Protein AF-A0AA88B1R9-F1 (afdb_monomer)

Sequence (145 aa):
MLAGGTDRTSVVLEWLMAELMRNPRVMKKVQKEIGRVVGKKPQIDMNDIGRMDYLKCIIKENFRLHLPGPLLVQREISDNISIGGYDVPAKTRLFINAWAIQRDPSTWERPEEFFSERLENNRVDFKGYDFELVPFGVGRRGCPG

Nearest PDB structures (foldseek):
  7cb9-assembly1_A  TM=9.766E-01  e=1.210E-12  Salvia miltiorrhiza
  7x2q-assembly2_B  TM=9.725E-01  e=4.123E-12  Salvia miltiorrhiza
  3qoa-assembly1_A  TM=8.792E-01  e=4.689E-08  Homo sapiens
  8vx0-assembly1_A  TM=8.538E-01  e=4.423E-08  Homo sapiens
  5x23-assembly1_A  TM=8.617E-01  e=7.930E-08  Homo sapiens

Secondary structure (DSSP, 8-state):
-HHHHHHHHHHHHHHHHHHHHH-HHHHHHHHHHHHHHHTT-SS--HHHHHT-HHHHHHHHHHHHH--S-TT-S-EE-SS-EEETTEEE-TT-EE---HHHHTT-TTTSSSTTS--GGGGTS----TTTT-TT--TT--GGGS---

Structure (mmCIF, N/CA/C/O backbone):
data_AF-A0AA88B1R9-F1
#
_entry.id   AF-A0AA88B1R9-F1
#
loop_
_atom_site.group_PDB
_atom_site.id
_atom_site.type_symbol
_atom_site.label_atom_id
_atom_site.label_alt_id
_atom_site.label_comp_id
_atom_site.label_asym_id
_atom_site.label_entity_id
_atom_site.label_seq_id
_atom_site.pdbx_PDB_ins_code
_atom_site.Cartn_x
_atom_site.Cartn_y
_atom_site.Cartn_z
_atom_site.occupancy
_atom_site.B_iso_or_equiv
_atom_site.auth_seq_id
_atom_site.auth_comp_id
_atom_site.auth_asym_id
_atom_site.auth_atom_id
_atom_site.pdbx_PDB_model_num
ATOM 1 N N . MET A 1 1 ? 13.645 12.016 2.064 1.00 68.38 1 MET A N 1
ATOM 2 C CA . MET A 1 1 ? 12.786 11.399 3.099 1.00 68.38 1 MET A CA 1
ATOM 3 C C . MET A 1 1 ? 11.537 12.230 3.355 1.00 68.38 1 MET A C 1
ATOM 5 O O . MET A 1 1 ? 10.469 11.689 3.138 1.00 68.38 1 MET A O 1
ATOM 9 N N . LEU A 1 2 ? 11.648 13.526 3.692 1.00 84.94 2 LEU A N 1
ATOM 10 C CA . LEU A 1 2 ? 10.495 14.399 3.989 1.00 84.94 2 LEU A CA 1
ATOM 11 C C . LEU A 1 2 ? 9.400 14.391 2.908 1.00 84.94 2 LEU A C 1
ATOM 13 O O . LEU 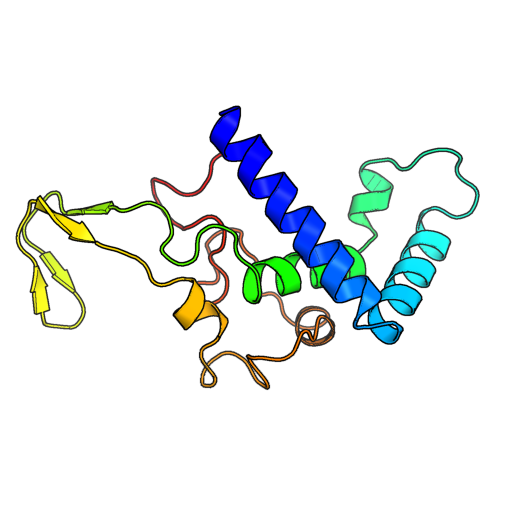A 1 2 ? 8.317 13.898 3.175 1.00 84.94 2 LEU A O 1
ATOM 17 N N . ALA A 1 3 ? 9.689 14.821 1.675 1.00 83.12 3 ALA A N 1
ATOM 18 C CA . ALA A 1 3 ? 8.672 14.854 0.610 1.00 83.12 3 ALA A CA 1
ATOM 19 C C . ALA A 1 3 ? 8.063 13.468 0.306 1.00 83.12 3 ALA A C 1
ATOM 21 O O . ALA A 1 3 ? 6.856 13.324 0.147 1.00 83.12 3 ALA A O 1
ATOM 22 N N . GLY A 1 4 ? 8.898 12.420 0.289 1.00 83.62 4 GLY A N 1
ATOM 23 C CA . GLY A 1 4 ? 8.444 11.049 0.038 1.00 83.62 4 GLY A CA 1
ATOM 24 C C . GLY A 1 4 ? 7.527 10.4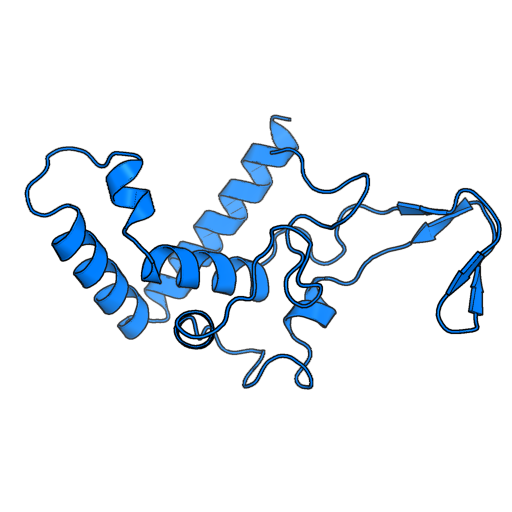92 1.130 1.00 83.62 4 GLY A C 1
ATOM 25 O O . GLY A 1 4 ? 6.645 9.704 0.815 1.00 83.62 4 GLY A O 1
ATO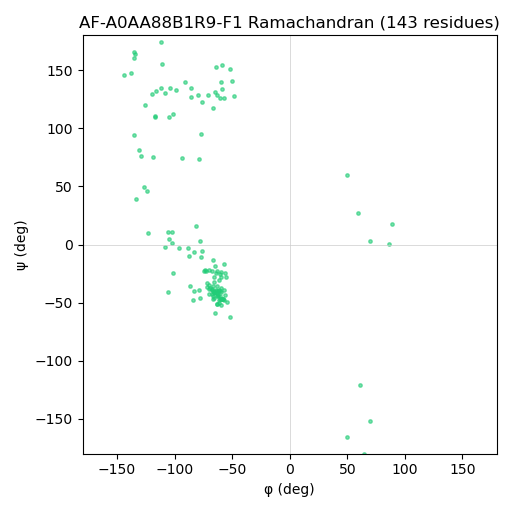M 26 N N . GLY A 1 5 ? 7.718 10.901 2.387 1.00 88.81 5 GLY A N 1
ATOM 27 C CA . GLY A 1 5 ? 6.860 10.505 3.503 1.00 88.81 5 GLY A CA 1
ATOM 28 C C . GLY A 1 5 ? 5.614 11.379 3.617 1.00 88.81 5 GLY A C 1
ATOM 29 O O . GLY A 1 5 ? 4.513 10.849 3.711 1.00 88.81 5 GLY A O 1
ATOM 30 N N . THR A 1 6 ? 5.770 12.703 3.566 1.00 92.31 6 THR A N 1
ATOM 31 C CA . THR A 1 6 ? 4.684 13.662 3.804 1.00 92.31 6 THR A CA 1
ATOM 32 C C . THR A 1 6 ? 3.601 13.565 2.737 1.00 92.31 6 THR A C 1
ATOM 34 O O . THR A 1 6 ? 2.465 13.235 3.062 1.00 92.31 6 THR A O 1
ATOM 37 N N . ASP A 1 7 ? 3.943 13.775 1.464 1.00 89.44 7 ASP A N 1
ATOM 38 C CA . ASP A 1 7 ? 2.932 13.877 0.404 1.00 89.44 7 ASP A CA 1
ATOM 39 C C . ASP A 1 7 ? 2.194 12.547 0.215 1.00 89.44 7 ASP A C 1
ATOM 41 O O . ASP A 1 7 ? 0.972 12.502 0.084 1.00 89.44 7 ASP A O 1
ATOM 45 N N . ARG A 1 8 ? 2.937 11.434 0.263 1.00 91.00 8 ARG A N 1
ATOM 46 C CA . ARG A 1 8 ? 2.377 10.086 0.101 1.00 91.00 8 ARG A CA 1
ATOM 47 C C . ARG A 1 8 ? 1.449 9.726 1.254 1.00 91.00 8 ARG A C 1
ATOM 49 O O . ARG A 1 8 ? 0.355 9.229 1.004 1.00 91.00 8 ARG A O 1
ATOM 56 N N . THR A 1 9 ? 1.863 9.989 2.493 1.00 94.31 9 THR A N 1
ATOM 57 C CA . THR A 1 9 ? 1.045 9.676 3.672 1.00 94.31 9 THR A CA 1
ATOM 58 C C . THR A 1 9 ? -0.216 10.533 3.708 1.00 94.31 9 THR A C 1
ATOM 60 O O . THR A 1 9 ? -1.286 10.001 3.991 1.00 94.31 9 THR A O 1
ATOM 63 N N . SER A 1 10 ? -0.129 11.819 3.350 1.00 95.00 10 SER A N 1
ATOM 64 C CA . SER A 1 10 ? -1.300 12.700 3.264 1.00 95.00 10 SER A CA 1
ATOM 65 C C . SER A 1 10 ? -2.352 12.167 2.289 1.00 95.00 10 SER A C 1
ATOM 67 O O . SER A 1 10 ? -3.514 12.053 2.668 1.00 95.00 10 SER A O 1
ATOM 69 N N . VAL A 1 11 ? -1.948 11.748 1.083 1.00 95.25 11 VAL A N 1
ATOM 70 C CA . VAL A 1 11 ? -2.869 11.167 0.085 1.00 95.25 11 VAL A CA 1
ATOM 71 C C . VAL A 1 11 ? -3.502 9.866 0.590 1.00 95.25 11 VAL A C 1
ATOM 73 O O . VAL A 1 11 ? -4.699 9.651 0.414 1.00 95.25 11 VAL A O 1
ATOM 76 N N . VAL A 1 12 ? -2.724 8.999 1.249 1.00 96.31 12 VAL A N 1
ATOM 77 C CA . VAL A 1 12 ? -3.248 7.751 1.838 1.00 96.31 12 VAL A CA 1
ATOM 78 C C . VAL A 1 12 ? -4.315 8.053 2.883 1.00 96.31 12 VAL A C 1
ATOM 80 O O . VAL A 1 12 ? -5.366 7.415 2.868 1.00 96.31 12 VAL A O 1
ATOM 83 N N . LEU A 1 13 ? -4.053 9.005 3.781 1.00 97.31 13 LEU A N 1
ATOM 84 C CA . LEU A 1 13 ? -4.990 9.393 4.835 1.00 97.31 13 LEU A CA 1
ATOM 85 C C . LEU A 1 13 ? -6.254 10.039 4.261 1.00 97.31 13 LEU A C 1
ATOM 87 O O . LEU A 1 13 ? -7.349 9.726 4.720 1.00 97.31 13 LEU A O 1
ATOM 91 N N . GLU A 1 14 ? -6.119 10.891 3.245 1.00 98.00 14 GLU A N 1
ATOM 92 C CA . GLU A 1 14 ? -7.252 11.517 2.563 1.00 98.00 14 GLU A CA 1
ATOM 93 C C . GLU A 1 14 ? -8.185 10.466 1.947 1.00 98.00 14 GLU A C 1
ATOM 95 O O . GLU A 1 14 ? -9.380 10.443 2.258 1.00 98.00 14 GLU A O 1
ATOM 100 N N . TRP A 1 15 ? -7.640 9.539 1.153 1.00 98.00 15 TRP A N 1
ATOM 101 C CA . TRP A 1 15 ? -8.422 8.454 0.555 1.00 98.00 15 TRP A CA 1
ATOM 102 C C . TRP A 1 15 ? -9.015 7.511 1.593 1.00 98.00 15 TRP A C 1
ATOM 104 O O . TRP A 1 15 ? -10.178 7.131 1.474 1.00 98.00 15 TRP A O 1
ATOM 114 N N . LEU A 1 16 ? -8.262 7.189 2.645 1.00 97.75 16 LEU A N 1
ATOM 115 C CA . LEU A 1 16 ? -8.756 6.356 3.734 1.00 97.75 16 LEU A CA 1
ATOM 116 C C . LEU A 1 16 ? -9.993 6.987 4.383 1.00 97.75 16 LEU A C 1
ATOM 118 O O . LEU A 1 16 ? -11.005 6.315 4.575 1.00 97.75 16 LEU A O 1
ATOM 122 N N . MET A 1 17 ? -9.940 8.285 4.689 1.00 98.06 17 MET A N 1
ATOM 123 C CA . MET A 1 17 ? -11.083 8.997 5.258 1.00 98.06 17 MET A CA 1
ATOM 124 C C . MET A 1 17 ? -12.250 9.073 4.271 1.00 98.06 17 MET A C 1
ATOM 126 O O . MET A 1 17 ? -13.394 8.850 4.674 1.00 98.06 17 MET A O 1
ATOM 130 N N . ALA A 1 18 ? -11.983 9.328 2.987 1.00 98.19 18 ALA A N 1
ATOM 131 C CA . ALA A 1 18 ? -13.006 9.326 1.944 1.00 98.19 18 ALA A CA 1
ATOM 132 C C . ALA A 1 18 ? -13.722 7.968 1.850 1.00 98.19 18 ALA A C 1
ATOM 134 O O . ALA A 1 18 ? -14.954 7.919 1.851 1.00 98.19 18 ALA A O 1
ATOM 135 N N . GLU A 1 19 ? -12.979 6.861 1.846 1.00 98.00 19 GLU A N 1
ATOM 136 C CA . GLU A 1 19 ? -13.547 5.513 1.783 1.00 98.00 19 GLU A CA 1
ATOM 137 C C . GLU A 1 19 ? -14.317 5.144 3.047 1.00 98.00 19 GLU A C 1
ATOM 139 O O . GLU A 1 19 ? -15.406 4.576 2.962 1.00 98.00 19 GLU A O 1
ATOM 144 N N . LEU A 1 20 ? -13.828 5.521 4.228 1.00 98.00 20 LEU A N 1
ATOM 145 C CA . LEU A 1 20 ? -14.563 5.291 5.469 1.00 98.00 20 LEU A CA 1
ATOM 146 C C . LEU A 1 20 ? -15.887 6.074 5.507 1.00 98.00 20 LEU A C 1
ATOM 148 O O . LEU A 1 20 ? -16.901 5.535 5.955 1.00 98.00 20 LEU A O 1
ATOM 152 N N . MET A 1 21 ? -15.913 7.314 5.008 1.00 97.81 21 MET A N 1
ATOM 153 C CA . MET A 1 21 ? -17.145 8.108 4.905 1.00 97.81 21 MET A CA 1
ATOM 154 C C . MET A 1 21 ? -18.129 7.527 3.880 1.00 97.81 21 MET A C 1
ATOM 156 O O . MET A 1 21 ? -19.334 7.510 4.130 1.00 97.81 21 MET A O 1
ATOM 160 N N . ARG A 1 22 ? -17.629 7.012 2.749 1.00 97.44 22 ARG A N 1
ATOM 161 C CA . ARG A 1 22 ? -18.448 6.377 1.701 1.00 97.44 22 ARG A CA 1
ATOM 162 C C . ARG A 1 22 ? -18.946 4.985 2.084 1.00 97.44 22 ARG A C 1
ATOM 164 O O . ARG A 1 22 ? -19.976 4.555 1.570 1.00 97.44 22 ARG A O 1
ATOM 171 N N . ASN A 1 23 ? -18.273 4.310 3.017 1.00 97.62 23 ASN A N 1
ATOM 172 C CA . ASN A 1 23 ? -18.604 2.959 3.466 1.00 97.62 23 ASN A CA 1
ATOM 173 C C . ASN A 1 23 ? -18.952 2.917 4.971 1.00 97.62 23 ASN A C 1
ATOM 175 O O . ASN A 1 23 ? -18.182 2.373 5.773 1.00 97.62 23 ASN A O 1
ATOM 179 N N . PRO A 1 24 ? -20.152 3.380 5.391 1.00 96.88 24 PRO A N 1
ATOM 180 C CA . PRO A 1 24 ? -20.557 3.393 6.802 1.00 96.88 24 PRO A CA 1
ATOM 181 C C . PRO A 1 24 ? -20.482 2.028 7.498 1.00 96.88 24 PRO A C 1
ATOM 183 O O . PRO A 1 24 ? -20.282 1.956 8.710 1.00 96.88 24 PRO A O 1
ATOM 186 N N . ARG A 1 25 ? -20.637 0.933 6.743 1.00 96.62 25 ARG A N 1
ATOM 187 C CA . ARG A 1 25 ? -20.470 -0.441 7.238 1.00 96.62 25 ARG A CA 1
ATOM 188 C C . ARG A 1 25 ? -19.042 -0.693 7.734 1.00 96.62 25 ARG A C 1
ATOM 190 O O . ARG A 1 25 ? -18.873 -1.200 8.842 1.00 96.62 25 ARG A O 1
ATOM 197 N N . VAL A 1 26 ? -18.044 -0.303 6.940 1.00 97.88 26 VAL A N 1
ATOM 198 C CA . VAL A 1 26 ? -16.617 -0.437 7.268 1.00 97.88 26 VAL A CA 1
ATOM 199 C C . VAL A 1 26 ? -16.265 0.477 8.441 1.00 97.88 26 VAL A C 1
ATOM 201 O O . VAL A 1 26 ? -15.691 0.009 9.425 1.00 97.88 26 VAL A O 1
ATOM 204 N N . MET A 1 27 ? -16.704 1.743 8.400 1.00 98.12 27 MET A N 1
ATOM 205 C CA . MET A 1 27 ? -16.505 2.708 9.492 1.00 98.12 27 MET A CA 1
ATOM 206 C C . MET A 1 27 ? -17.032 2.177 10.833 1.00 98.12 27 MET A C 1
ATOM 208 O O . MET A 1 27 ? -16.310 2.155 11.829 1.00 98.12 27 MET A O 1
ATOM 212 N N . LYS A 1 28 ? -18.271 1.673 10.868 1.00 98.12 28 LYS A N 1
ATOM 213 C CA . LYS A 1 28 ? -18.857 1.110 12.096 1.00 98.12 28 LYS A CA 1
ATOM 214 C C . LYS A 1 28 ? -18.078 -0.105 12.603 1.00 98.12 28 LYS A C 1
ATOM 216 O O . LYS A 1 28 ? -17.899 -0.257 13.813 1.00 98.12 28 LYS A O 1
ATOM 221 N N . LYS A 1 29 ? -17.613 -0.979 11.703 1.00 97.88 29 LYS A N 1
ATOM 222 C CA . LYS A 1 29 ? -16.863 -2.185 12.079 1.00 97.88 29 LYS A CA 1
ATOM 223 C C . LYS A 1 29 ? -15.494 -1.836 12.675 1.00 97.88 29 LYS A C 1
ATOM 225 O O . LYS A 1 29 ? -15.158 -2.380 13.726 1.00 97.88 29 LYS A O 1
ATOM 230 N N . VAL A 1 30 ? -14.756 -0.882 12.097 1.00 97.31 30 VAL A N 1
ATOM 231 C CA . VAL A 1 30 ? -13.461 -0.450 12.657 1.00 97.31 30 VAL A CA 1
ATOM 232 C C . VAL A 1 30 ? -13.620 0.313 13.969 1.00 97.31 30 VAL A C 1
ATOM 234 O O . VAL A 1 30 ? -12.873 0.066 14.908 1.00 97.31 30 VAL A O 1
ATOM 237 N N . GLN A 1 31 ? -14.654 1.146 14.109 1.00 97.25 31 GLN A N 1
ATOM 238 C CA . GLN A 1 31 ? -14.965 1.802 15.385 1.00 97.25 31 GLN A CA 1
ATOM 239 C C . GLN A 1 31 ? -15.260 0.785 16.497 1.00 97.25 31 GLN A C 1
ATOM 241 O O . GLN A 1 31 ? -14.799 0.952 17.626 1.00 97.25 31 GLN A O 1
ATOM 246 N N . LYS A 1 32 ? -15.979 -0.301 16.181 1.00 97.81 32 LYS A N 1
ATOM 247 C CA . LYS A 1 32 ? -16.227 -1.400 17.126 1.00 97.81 32 LYS A CA 1
ATOM 248 C C . LYS A 1 32 ? -14.936 -2.125 17.513 1.00 97.81 32 LYS A C 1
ATOM 250 O O . LYS A 1 32 ? -14.763 -2.456 18.685 1.00 97.81 32 LYS A O 1
ATOM 255 N N . GLU A 1 33 ? -14.035 -2.370 16.561 1.00 97.50 33 GLU A N 1
ATOM 256 C CA . GLU A 1 33 ? -12.720 -2.952 16.851 1.00 97.50 33 GLU A CA 1
ATOM 257 C C . GLU A 1 33 ? -11.900 -2.049 17.775 1.00 97.50 33 GLU A C 1
ATOM 259 O O . GLU A 1 33 ? -11.433 -2.517 18.814 1.00 97.50 33 GLU A O 1
ATOM 264 N N . ILE A 1 34 ? -11.780 -0.762 17.441 1.00 96.06 34 ILE A N 1
ATOM 265 C CA . ILE A 1 34 ? -11.043 0.223 18.240 1.00 96.06 34 ILE A CA 1
ATOM 266 C C . ILE A 1 34 ? -11.627 0.295 19.655 1.00 96.06 34 ILE A C 1
ATOM 268 O O . ILE A 1 34 ? -10.883 0.192 20.629 1.00 96.06 34 ILE A O 1
ATOM 272 N N . GLY A 1 35 ? -12.956 0.370 19.788 1.00 95.94 35 GLY A N 1
ATOM 273 C CA . GLY A 1 35 ? -13.629 0.372 21.088 1.00 95.94 35 GLY A CA 1
ATOM 274 C C . GLY A 1 35 ? -13.356 -0.889 21.915 1.00 95.94 35 GLY A C 1
ATOM 275 O O . GLY A 1 35 ? -13.165 -0.800 23.124 1.00 95.94 35 GLY A O 1
ATOM 276 N N . ARG A 1 36 ? -13.270 -2.063 21.274 1.00 96.75 36 ARG A N 1
ATOM 277 C CA . ARG A 1 36 ? -12.917 -3.330 21.939 1.00 96.75 36 ARG A CA 1
ATOM 278 C C . ARG A 1 36 ? -11.450 -3.368 22.383 1.00 96.75 36 ARG A C 1
ATOM 280 O O . ARG A 1 36 ? -11.168 -3.869 23.466 1.00 96.75 36 ARG A O 1
ATOM 287 N N . VAL A 1 37 ? -10.525 -2.905 21.542 1.00 96.50 37 VAL A N 1
ATOM 288 C CA . VAL A 1 37 ? -9.074 -3.015 21.779 1.00 96.50 37 VAL A CA 1
ATOM 289 C C . VAL A 1 37 ? -8.581 -1.972 22.784 1.00 96.50 37 VAL A C 1
ATOM 291 O O . VAL A 1 37 ? -7.827 -2.311 23.699 1.00 96.50 37 VAL A O 1
ATOM 294 N N . VAL A 1 38 ? -9.014 -0.721 22.614 1.00 95.06 38 VAL A N 1
ATOM 295 C CA . VAL A 1 38 ? -8.580 0.435 23.415 1.00 95.06 38 VAL A CA 1
ATOM 296 C C . VAL A 1 38 ? -9.424 0.570 24.686 1.00 95.06 38 VAL A C 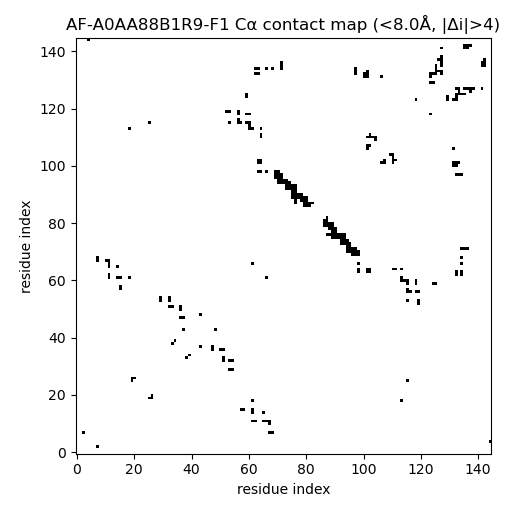1
ATOM 298 O O . VAL A 1 38 ? -8.912 0.937 25.746 1.00 95.06 38 VAL A O 1
ATOM 301 N N . GLY A 1 39 ? -10.719 0.245 24.618 1.00 92.25 39 GLY A N 1
ATOM 302 C CA . GLY A 1 39 ? -11.635 0.362 25.750 1.00 92.25 39 GLY A CA 1
ATOM 303 C C . GLY A 1 39 ? -11.755 1.805 26.243 1.00 92.25 39 GLY A C 1
ATOM 304 O O . GLY A 1 39 ? -12.157 2.693 25.498 1.00 92.25 39 GLY A O 1
ATOM 305 N N . LYS A 1 40 ? -11.415 2.031 27.517 1.00 92.12 40 LYS A N 1
ATOM 306 C CA . LYS A 1 40 ? -11.432 3.355 28.170 1.00 92.12 40 LYS A CA 1
ATOM 307 C C . LYS A 1 40 ? -10.040 3.981 28.312 1.00 92.12 40 LYS A C 1
ATOM 309 O O . LYS A 1 40 ? -9.888 4.940 29.067 1.00 92.12 40 LYS A O 1
ATOM 314 N N . LYS A 1 41 ? -9.010 3.417 27.668 1.00 92.31 41 LYS A N 1
ATOM 315 C CA . LYS A 1 41 ? -7.656 3.975 27.750 1.00 92.31 41 LYS A CA 1
ATOM 316 C C . LYS A 1 41 ? -7.645 5.416 27.213 1.00 92.31 41 LYS A C 1
ATOM 318 O O . LYS A 1 41 ? -8.272 5.676 26.188 1.00 92.31 41 LYS A O 1
ATOM 323 N N . PRO A 1 42 ? -6.905 6.333 27.858 1.00 89.88 42 PRO A N 1
ATOM 324 C CA . PRO A 1 42 ? -6.805 7.716 27.398 1.00 89.88 42 PRO A CA 1
ATOM 325 C C . PRO A 1 42 ? -5.936 7.864 26.140 1.00 89.88 42 PRO A C 1
ATOM 327 O O .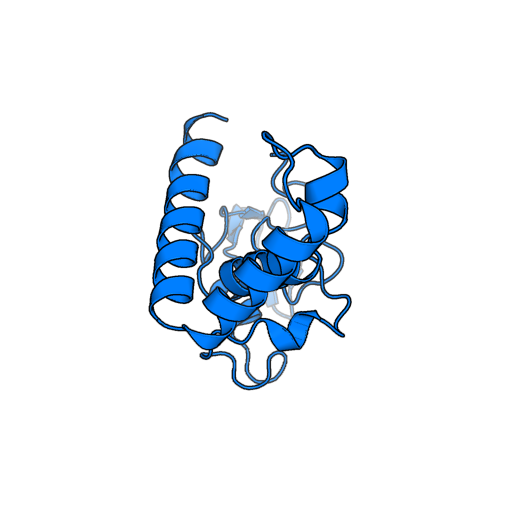 PRO A 1 42 ? -6.074 8.850 25.423 1.00 89.88 42 PRO A O 1
ATOM 330 N N . GLN A 1 43 ? -5.044 6.906 25.868 1.00 92.50 43 GLN A N 1
ATOM 331 C CA . GLN A 1 43 ? -4.112 6.950 24.744 1.00 92.50 43 GLN A CA 1
ATOM 332 C C . GLN A 1 43 ? -3.894 5.552 24.153 1.00 92.50 43 GLN A C 1
ATOM 334 O O . GLN A 1 43 ? -3.902 4.558 24.880 1.00 92.50 43 GLN A O 1
ATOM 339 N N . ILE A 1 44 ? -3.708 5.505 22.832 1.00 94.94 44 ILE A N 1
ATOM 340 C CA . ILE A 1 44 ? -3.404 4.296 22.058 1.00 94.94 44 ILE A CA 1
ATOM 341 C C . ILE A 1 44 ? -1.891 4.062 22.068 1.00 94.94 44 ILE A C 1
ATOM 343 O O . ILE A 1 44 ? -1.122 4.993 21.822 1.00 94.94 44 ILE A O 1
ATOM 347 N N . ASP A 1 45 ? -1.474 2.820 22.311 1.00 93.94 45 ASP A N 1
ATOM 348 C CA . ASP A 1 45 ? -0.077 2.385 22.226 1.00 93.94 45 ASP A CA 1
ATOM 349 C C . ASP A 1 45 ? 0.170 1.407 21.051 1.00 93.94 45 ASP A C 1
ATOM 351 O O . ASP A 1 45 ? -0.747 0.984 20.343 1.00 93.94 45 ASP A O 1
ATOM 355 N N . MET A 1 46 ? 1.434 1.038 20.815 1.00 93.25 46 MET A N 1
ATOM 356 C CA . MET A 1 46 ? 1.796 0.120 19.723 1.00 93.25 46 MET A CA 1
ATOM 357 C C . MET A 1 46 ? 1.243 -1.301 19.911 1.00 93.25 46 MET A C 1
ATOM 359 O O . MET A 1 46 ? 0.971 -1.982 18.921 1.00 93.25 46 MET A O 1
ATOM 363 N N . ASN A 1 47 ? 1.036 -1.750 21.153 1.00 94.38 47 ASN A N 1
ATOM 364 C CA . ASN A 1 47 ? 0.434 -3.056 21.425 1.00 94.38 47 ASN A CA 1
ATOM 365 C C . ASN A 1 47 ? -1.064 -3.042 21.096 1.00 94.38 47 ASN A C 1
ATOM 367 O O . ASN A 1 47 ? -1.610 -4.048 20.646 1.00 94.38 47 ASN A O 1
ATOM 371 N N . ASP A 1 48 ? -1.737 -1.907 21.289 1.00 95.06 48 ASP A N 1
ATOM 372 C CA . ASP A 1 48 ? -3.115 -1.710 20.847 1.00 95.06 48 ASP A CA 1
ATOM 373 C C . ASP A 1 48 ? -3.210 -1.799 19.321 1.00 95.06 48 ASP A C 1
ATOM 375 O O . ASP A 1 48 ? -3.977 -2.614 18.814 1.00 95.06 48 ASP A O 1
ATOM 379 N N . ILE A 1 49 ? -2.373 -1.057 18.585 1.00 93.50 49 ILE A N 1
ATOM 380 C CA . ILE A 1 49 ? -2.319 -1.111 17.110 1.00 93.50 49 ILE A CA 1
ATOM 381 C C . ILE A 1 49 ? -2.031 -2.540 16.623 1.00 93.50 49 ILE A C 1
ATOM 383 O O . ILE A 1 49 ? -2.648 -3.025 15.672 1.00 93.50 49 ILE A O 1
ATOM 387 N N . GLY A 1 50 ? -1.144 -3.255 17.322 1.00 93.94 50 GLY A N 1
ATOM 388 C CA . GLY A 1 50 ? -0.838 -4.659 17.060 1.00 93.94 50 GLY A CA 1
ATOM 389 C C . GLY A 1 50 ? -2.060 -5.586 17.099 1.00 93.94 50 GLY A C 1
ATOM 390 O O . GLY A 1 50 ? -2.040 -6.608 16.419 1.00 93.94 50 GLY A O 1
ATOM 391 N N . ARG A 1 51 ? -3.133 -5.214 17.807 1.00 95.81 51 ARG A N 1
ATOM 392 C CA . ARG A 1 51 ? -4.378 -5.991 17.970 1.00 95.81 51 ARG A CA 1
ATOM 393 C C . ARG A 1 51 ? -5.550 -5.496 17.105 1.00 95.81 51 ARG A C 1
ATOM 395 O O . ARG A 1 51 ? -6.646 -6.045 17.211 1.00 95.81 51 ARG A O 1
ATOM 402 N N . MET A 1 52 ? -5.353 -4.455 16.291 1.00 95.94 52 MET A N 1
ATOM 403 C CA . MET A 1 52 ? -6.373 -3.904 15.386 1.00 95.94 52 MET A CA 1
ATOM 404 C C . MET A 1 52 ? -6.255 -4.535 13.992 1.00 95.94 52 MET A C 1
ATOM 406 O O . MET A 1 52 ? -5.717 -3.936 13.060 1.00 95.94 52 MET A O 1
ATOM 410 N N . ASP A 1 53 ? -6.683 -5.785 13.853 1.00 94.94 53 ASP A N 1
ATOM 411 C CA . ASP A 1 53 ? -6.497 -6.548 12.616 1.00 94.94 53 ASP A CA 1
ATOM 412 C C . ASP A 1 53 ? -7.392 -6.054 11.475 1.00 94.94 53 ASP A C 1
ATOM 414 O O . ASP A 1 53 ? -6.944 -5.973 10.329 1.00 94.94 53 ASP A O 1
ATOM 418 N N . TYR A 1 54 ? -8.621 -5.632 11.772 1.00 96.88 54 TYR A N 1
ATOM 419 C CA . TYR A 1 54 ? -9.512 -5.068 10.763 1.00 96.88 54 TYR A CA 1
ATOM 420 C C . TYR A 1 54 ? -9.034 -3.692 10.287 1.00 96.88 54 TYR A C 1
ATOM 422 O O . TYR A 1 54 ? -9.068 -3.420 9.087 1.00 96.88 54 TYR A O 1
ATOM 430 N N . LEU A 1 55 ? -8.497 -2.850 11.178 1.00 96.69 55 LEU A N 1
ATOM 431 C CA . LEU A 1 55 ? -7.842 -1.601 10.775 1.00 96.69 55 LEU A CA 1
ATOM 432 C C . LEU A 1 55 ? -6.704 -1.858 9.774 1.00 96.69 55 LEU A C 1
ATOM 434 O O . LEU A 1 55 ? -6.617 -1.168 8.757 1.00 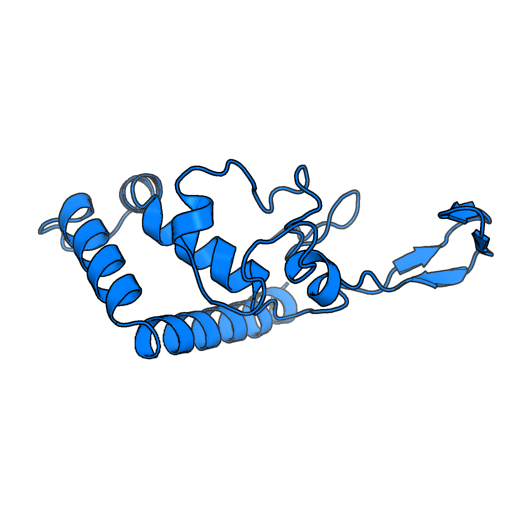96.69 55 LEU A O 1
ATOM 438 N N . LYS A 1 56 ? -5.868 -2.880 10.006 1.00 95.56 56 LYS A N 1
ATOM 439 C CA . LYS A 1 56 ? -4.813 -3.272 9.053 1.00 95.56 56 LYS A CA 1
ATOM 440 C C . LYS A 1 56 ? -5.400 -3.711 7.708 1.00 95.56 56 LYS A C 1
ATOM 442 O O . LYS A 1 56 ? -4.845 -3.352 6.673 1.00 95.56 56 LYS A O 1
ATOM 447 N N . CYS A 1 57 ? -6.519 -4.440 7.706 1.00 96.69 57 CYS A N 1
ATOM 448 C CA . CYS A 1 57 ? -7.218 -4.830 6.476 1.00 96.69 57 CYS A CA 1
ATOM 449 C C . CYS A 1 57 ? -7.688 -3.606 5.680 1.00 96.69 57 CYS A C 1
ATOM 451 O O . CYS A 1 57 ? -7.484 -3.545 4.472 1.00 96.69 57 CYS A O 1
ATOM 453 N N . ILE A 1 58 ? -8.259 -2.602 6.349 1.00 97.31 58 ILE A N 1
ATOM 454 C CA . ILE A 1 58 ? -8.701 -1.356 5.705 1.00 97.31 58 ILE A CA 1
ATOM 455 C C . ILE A 1 58 ? -7.512 -0.606 5.097 1.00 97.31 58 ILE A C 1
ATOM 457 O O . ILE A 1 58 ? -7.598 -0.150 3.961 1.00 97.31 58 ILE A O 1
ATOM 461 N N . ILE A 1 59 ? -6.394 -0.498 5.820 1.00 96.19 59 ILE A N 1
ATOM 462 C CA . ILE A 1 59 ? -5.188 0.175 5.316 1.00 96.19 59 ILE A CA 1
ATOM 463 C C . ILE A 1 59 ? -4.644 -0.545 4.074 1.00 96.19 59 ILE A C 1
ATOM 465 O O . ILE A 1 59 ? -4.327 0.104 3.078 1.00 96.19 59 ILE A O 1
ATOM 469 N N . LYS A 1 60 ? -4.574 -1.881 4.102 1.00 96.50 60 LYS A N 1
ATOM 470 C CA . LYS A 1 60 ? -4.152 -2.684 2.945 1.00 96.50 60 LYS A CA 1
ATOM 471 C C . LYS A 1 60 ? -5.095 -2.517 1.749 1.00 96.50 60 LYS A C 1
ATOM 473 O O . LYS A 1 60 ? -4.619 -2.340 0.632 1.00 96.50 60 LYS A O 1
ATOM 478 N N . GLU A 1 61 ? -6.408 -2.517 1.971 1.00 97.38 61 GLU A N 1
ATOM 479 C CA . GLU A 1 61 ? -7.392 -2.310 0.900 1.00 97.38 61 GLU A CA 1
ATOM 480 C C . GLU A 1 61 ? -7.312 -0.888 0.324 1.00 97.38 61 GLU A C 1
ATOM 482 O O . GLU A 1 61 ? -7.404 -0.698 -0.888 1.00 97.38 61 GLU A O 1
ATOM 487 N N . ASN A 1 62 ? -7.037 0.113 1.165 1.00 97.31 62 ASN A N 1
ATOM 488 C CA . ASN A 1 62 ? -6.773 1.476 0.711 1.00 97.31 62 ASN A CA 1
ATOM 489 C C . ASN A 1 62 ? -5.509 1.552 -0.150 1.00 97.31 62 ASN A C 1
ATOM 491 O O . ASN A 1 62 ? -5.522 2.196 -1.192 1.00 97.31 62 ASN A O 1
ATOM 495 N N . PHE A 1 63 ? -4.437 0.847 0.220 1.00 96.62 63 PHE A N 1
ATOM 496 C CA . PHE A 1 63 ? -3.255 0.750 -0.637 1.00 96.62 63 PHE A CA 1
ATOM 497 C C . PHE A 1 63 ? -3.533 0.049 -1.963 1.00 96.62 63 PHE A C 1
ATOM 499 O O . PHE A 1 63 ? -2.959 0.443 -2.977 1.00 96.62 63 PHE A O 1
ATOM 506 N N . ARG A 1 64 ? -4.402 -0.966 -1.969 1.00 97.06 64 ARG A N 1
ATOM 507 C CA . ARG A 1 64 ? -4.803 -1.674 -3.185 1.00 97.06 64 ARG A CA 1
ATOM 508 C C . ARG A 1 64 ? -5.526 -0.732 -4.153 1.00 97.06 64 ARG A C 1
ATOM 510 O O . ARG A 1 64 ? -5.147 -0.640 -5.320 1.00 97.06 64 ARG A O 1
ATOM 517 N N . LEU A 1 65 ? -6.541 -0.020 -3.662 1.00 97.06 65 LEU A N 1
ATOM 518 C CA . LEU A 1 65 ? -7.427 0.789 -4.499 1.00 97.06 65 LEU A CA 1
ATOM 519 C C . LEU A 1 65 ? -6.848 2.181 -4.809 1.00 97.06 65 LEU A C 1
ATOM 521 O O . LEU A 1 65 ? -6.941 2.641 -5.949 1.00 97.06 65 LEU A O 1
ATOM 525 N N . HIS A 1 66 ? -6.205 2.815 -3.827 1.00 96.56 66 HIS A N 1
ATOM 526 C CA . HIS A 1 66 ? -5.811 4.229 -3.833 1.00 96.56 66 HIS A CA 1
ATOM 527 C C . HIS A 1 66 ? -4.322 4.431 -3.534 1.00 96.56 66 HIS A C 1
ATOM 529 O O . HIS A 1 66 ? -3.933 5.243 -2.692 1.00 96.56 66 HIS A O 1
ATOM 535 N N . LEU A 1 67 ? -3.450 3.694 -4.228 1.00 93.19 67 LEU A N 1
ATOM 536 C CA . LEU A 1 67 ? -2.011 3.925 -4.108 1.00 93.19 67 LEU A CA 1
ATOM 537 C C . LEU A 1 67 ? -1.624 5.337 -4.609 1.00 93.19 67 LEU A C 1
ATOM 539 O O . LEU A 1 67 ? -1.925 5.680 -5.754 1.00 93.19 67 LEU A O 1
ATOM 543 N N . PRO A 1 68 ? -0.875 6.146 -3.832 1.00 92.19 68 PRO A N 1
ATOM 544 C CA . PRO A 1 68 ? -0.468 7.490 -4.268 1.00 92.19 68 PRO A CA 1
ATOM 545 C C . PRO A 1 68 ? 0.510 7.512 -5.456 1.00 92.19 68 PRO A C 1
ATOM 547 O O . PRO A 1 68 ? 0.787 8.566 -6.020 1.00 92.19 68 PRO A O 1
ATOM 550 N N . GLY A 1 69 ? 1.111 6.368 -5.799 1.00 93.44 69 GLY A N 1
ATOM 551 C CA . GLY A 1 69 ? 2.093 6.230 -6.874 1.00 93.44 69 GLY A CA 1
ATOM 552 C C . GLY A 1 69 ? 1.735 5.086 -7.821 1.00 93.44 69 GLY A C 1
ATOM 553 O O . GLY A 1 69 ? 2.387 4.047 -7.740 1.00 93.44 69 GLY A O 1
ATOM 554 N N . PRO A 1 70 ? 0.747 5.251 -8.720 1.00 94.94 70 PRO A N 1
ATOM 555 C CA . PRO A 1 70 ? 0.193 4.167 -9.540 1.00 94.94 70 PRO A CA 1
ATOM 556 C C . PRO A 1 70 ? 1.210 3.461 -10.451 1.00 94.94 70 PRO A C 1
ATOM 558 O O . PRO A 1 70 ? 1.050 2.278 -10.742 1.00 94.94 70 PRO A O 1
ATOM 561 N N . LEU A 1 71 ? 2.270 4.165 -10.867 1.00 97.00 71 LEU A N 1
ATOM 562 C CA . LEU A 1 71 ? 3.348 3.636 -11.717 1.00 97.00 71 LEU A CA 1
ATOM 563 C C . LEU A 1 71 ? 4.663 3.364 -10.960 1.00 97.00 71 LEU A C 1
ATOM 565 O O . LEU A 1 71 ? 5.708 3.134 -11.577 1.00 97.00 71 LEU A O 1
ATOM 569 N N . LEU A 1 72 ? 4.619 3.423 -9.623 1.00 95.69 72 LEU A N 1
ATOM 570 C CA . LEU A 1 72 ? 5.780 3.390 -8.733 1.00 95.69 72 LEU A CA 1
ATOM 571 C C . LEU A 1 72 ? 6.875 4.398 -9.150 1.00 95.69 72 LEU A C 1
ATOM 573 O O . LEU A 1 72 ? 6.642 5.354 -9.889 1.00 95.69 72 LEU A O 1
ATOM 577 N N . VAL A 1 73 ? 8.079 4.247 -8.597 1.00 94.50 73 VAL A N 1
ATOM 578 C CA . VAL A 1 73 ? 9.250 5.018 -9.033 1.00 94.50 73 VAL A CA 1
ATOM 579 C C . VAL A 1 73 ? 9.889 4.307 -10.221 1.00 94.50 73 VAL A C 1
ATOM 581 O O . VAL A 1 73 ? 10.227 3.122 -10.117 1.00 94.50 73 VAL A O 1
ATOM 584 N N . GLN A 1 74 ? 10.082 5.054 -11.312 1.00 94.50 74 GLN A N 1
ATOM 585 C CA . GLN A 1 74 ? 10.701 4.577 -12.549 1.00 94.50 74 GLN A CA 1
ATOM 586 C C . GLN A 1 74 ? 12.036 3.865 -12.295 1.00 94.50 74 GLN A C 1
ATOM 588 O O . GLN A 1 74 ? 12.842 4.286 -11.457 1.00 94.50 74 GLN A O 1
ATOM 593 N N . ARG A 1 75 ? 12.272 2.785 -13.038 1.00 95.25 75 ARG A N 1
ATOM 594 C CA . ARG A 1 75 ? 13.529 2.030 -13.033 1.00 95.25 75 ARG A CA 1
ATOM 595 C C . ARG A 1 75 ? 14.253 2.225 -14.351 1.00 95.25 75 ARG A C 1
ATOM 597 O O . ARG A 1 75 ? 13.631 2.514 -15.363 1.00 95.25 75 ARG A O 1
ATOM 604 N N . GLU A 1 76 ? 15.564 2.051 -14.326 1.00 96.06 76 GLU A N 1
ATOM 605 C CA . GLU A 1 76 ? 16.386 1.991 -15.529 1.00 96.06 76 GLU A CA 1
ATOM 606 C C . GLU A 1 76 ? 17.067 0.627 -15.562 1.00 96.06 76 GLU A C 1
ATOM 608 O O . GLU A 1 76 ? 17.644 0.192 -14.561 1.00 96.06 76 GLU A O 1
ATOM 613 N N . ILE A 1 77 ? 16.958 -0.054 -16.698 1.00 95.50 77 ILE A N 1
ATOM 614 C CA . ILE A 1 77 ? 17.594 -1.347 -16.925 1.00 95.50 77 ILE A CA 1
ATOM 615 C C . ILE A 1 77 ? 19.113 -1.156 -17.048 1.00 95.50 77 ILE A C 1
ATOM 617 O O . ILE A 1 77 ? 19.577 -0.314 -17.816 1.00 95.50 77 ILE A O 1
ATOM 621 N N . SER A 1 78 ? 19.892 -1.921 -16.278 1.00 95.12 78 SER A N 1
ATOM 622 C CA . SER A 1 78 ? 21.358 -1.797 -16.254 1.00 95.12 78 SER A CA 1
ATOM 623 C C . SER A 1 78 ? 22.036 -2.475 -17.444 1.00 95.12 78 SER A C 1
ATOM 625 O O . SER A 1 78 ? 22.950 -1.889 -18.014 1.00 95.12 78 SER A O 1
ATOM 627 N N . ASP A 1 79 ? 21.537 -3.643 -17.846 1.00 96.81 79 ASP A N 1
ATOM 628 C CA . ASP A 1 79 ? 22.113 -4.506 -18.880 1.00 96.81 79 ASP A CA 1
ATOM 629 C C . ASP A 1 79 ? 21.010 -5.006 -19.816 1.00 96.81 79 ASP A C 1
ATOM 631 O O . ASP A 1 79 ? 19.841 -5.001 -19.443 1.00 96.81 79 ASP A O 1
ATOM 635 N N . ASN A 1 80 ? 21.351 -5.461 -21.021 1.00 97.00 80 ASN A N 1
ATOM 636 C CA . ASN A 1 80 ? 20.357 -6.064 -21.912 1.00 97.00 80 ASN A CA 1
ATOM 637 C C . ASN A 1 80 ? 19.737 -7.304 -21.241 1.00 97.00 80 ASN A C 1
ATOM 639 O O . ASN A 1 80 ? 20.463 -8.207 -20.823 1.00 97.00 80 ASN A O 1
ATOM 643 N N . ILE A 1 81 ? 18.408 -7.350 -21.147 1.00 96.50 81 ILE A N 1
ATOM 644 C CA . ILE A 1 81 ? 17.660 -8.446 -20.510 1.00 96.50 81 ILE A CA 1
ATOM 645 C C . ILE A 1 81 ? 16.483 -8.883 -21.378 1.00 96.50 81 ILE A C 1
ATOM 647 O O . ILE A 1 81 ? 16.042 -8.138 -22.247 1.00 96.50 81 ILE A O 1
ATOM 651 N N . SER A 1 82 ? 15.927 -10.061 -21.089 1.00 96.56 82 SER A N 1
ATOM 652 C CA . SER A 1 82 ? 14.646 -10.500 -21.644 1.00 96.56 82 SER A CA 1
ATOM 653 C C . SER A 1 82 ? 13.564 -10.480 -20.561 1.00 96.56 82 SER A C 1
ATOM 655 O O . SER A 1 82 ? 13.773 -11.006 -19.466 1.00 96.56 82 SER A O 1
ATOM 657 N N . ILE A 1 83 ? 12.412 -9.868 -20.846 1.00 94.25 83 ILE A N 1
ATOM 658 C CA . ILE A 1 83 ? 11.238 -9.839 -19.959 1.00 94.25 83 ILE A CA 1
ATOM 659 C C . ILE A 1 83 ? 10.037 -10.357 -20.742 1.00 94.25 83 ILE A C 1
ATOM 661 O O . ILE A 1 83 ? 9.661 -9.770 -21.750 1.00 94.25 83 ILE A O 1
ATOM 665 N N . GLY A 1 84 ? 9.414 -11.447 -20.283 1.00 92.88 84 GLY A N 1
ATOM 666 C CA . GLY A 1 84 ? 8.211 -11.991 -20.928 1.00 92.88 84 GLY A CA 1
ATOM 667 C C . GLY A 1 84 ? 8.412 -12.383 -22.399 1.00 92.88 84 GLY A C 1
ATOM 668 O O . GLY A 1 84 ? 7.466 -12.318 -23.173 1.00 92.88 84 GLY A O 1
ATOM 669 N N . GLY A 1 85 ? 9.642 -12.739 -22.788 1.00 95.75 85 GLY A N 1
ATOM 670 C CA . GLY A 1 85 ? 10.009 -13.051 -24.173 1.00 95.75 85 GLY A CA 1
ATOM 671 C C . GLY A 1 85 ? 10.392 -11.841 -25.032 1.00 95.75 85 GLY A C 1
ATOM 672 O O . GLY A 1 85 ? 10.730 -12.026 -26.197 1.00 95.75 85 GLY A O 1
ATOM 673 N N . TYR A 1 86 ? 10.376 -10.623 -24.482 1.00 97.00 86 TYR A N 1
ATOM 674 C CA . TYR A 1 86 ? 10.809 -9.407 -25.173 1.00 97.00 86 TYR A CA 1
ATOM 675 C C . TYR A 1 86 ? 12.237 -9.031 -24.792 1.00 97.00 86 TYR A C 1
ATOM 677 O O . TYR A 1 86 ? 12.557 -8.964 -23.604 1.00 97.00 86 TYR A O 1
ATOM 685 N N . ASP A 1 87 ? 13.064 -8.711 -25.786 1.00 97.62 87 ASP A N 1
ATOM 686 C CA . ASP A 1 87 ? 14.397 -8.152 -25.564 1.00 97.62 87 ASP A CA 1
ATOM 687 C C . ASP A 1 87 ? 14.300 -6.673 -25.178 1.00 97.62 87 ASP A C 1
ATOM 689 O O . ASP A 1 87 ? 13.750 -5.843 -25.906 1.00 97.62 87 ASP A O 1
ATOM 693 N N . VAL A 1 88 ? 14.852 -6.340 -24.014 1.00 97.44 88 VAL A N 1
ATOM 694 C CA . VAL A 1 88 ? 14.848 -4.998 -23.433 1.00 97.44 88 VAL A CA 1
ATOM 695 C C . VAL A 1 88 ? 16.293 -4.506 -23.325 1.00 97.44 88 VAL A C 1
ATOM 697 O O . VAL A 1 88 ? 17.061 -5.021 -22.505 1.00 97.44 88 VAL A O 1
ATOM 700 N N . PRO A 1 89 ? 16.687 -3.500 -24.125 1.00 97.88 89 PRO A N 1
ATOM 701 C CA . PR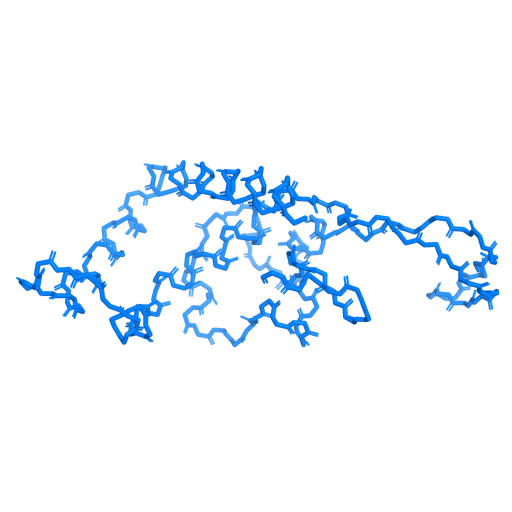O A 1 89 ? 18.031 -2.945 -24.068 1.00 97.88 89 PRO A CA 1
ATOM 702 C C . PRO A 1 89 ? 18.343 -2.280 -22.724 1.00 97.88 89 PRO A C 1
ATOM 704 O O . PRO A 1 89 ? 17.460 -1.723 -22.057 1.00 97.88 89 PRO A O 1
ATOM 707 N N . ALA A 1 90 ? 19.628 -2.253 -22.375 1.00 97.69 90 ALA A N 1
ATOM 708 C CA . ALA A 1 90 ? 20.151 -1.410 -21.311 1.00 97.69 90 ALA A CA 1
ATOM 709 C C . ALA A 1 90 ? 19.711 0.050 -21.508 1.00 97.69 90 ALA A C 1
ATOM 711 O O . ALA A 1 90 ? 19.505 0.512 -22.630 1.00 97.69 90 ALA A O 1
ATOM 712 N N . LYS A 1 91 ? 19.575 0.790 -20.403 1.00 97.25 91 LYS A N 1
ATOM 713 C CA . LYS A 1 91 ? 19.094 2.185 -20.359 1.00 97.25 91 LYS A CA 1
ATOM 714 C C . LYS A 1 91 ? 17.614 2.389 -20.681 1.00 97.25 91 LYS A C 1
ATOM 716 O O . LYS A 1 91 ? 17.131 3.519 -20.630 1.00 97.25 91 LYS A O 1
ATOM 721 N N . THR A 1 92 ? 16.859 1.317 -20.918 1.00 97.88 92 THR A N 1
ATOM 722 C CA . THR A 1 92 ? 15.399 1.406 -21.029 1.00 97.88 92 THR A CA 1
ATOM 723 C C . THR A 1 92 ? 14.784 1.829 -19.694 1.00 97.88 92 THR A C 1
ATOM 725 O O . THR A 1 92 ? 15.092 1.254 -18.645 1.00 97.88 92 THR A O 1
ATOM 728 N N . ARG A 1 93 ? 13.887 2.825 -19.731 1.00 97.19 93 ARG A N 1
ATOM 729 C CA . ARG A 1 93 ? 13.063 3.199 -18.574 1.00 97.19 93 ARG A CA 1
ATOM 730 C C . ARG A 1 93 ? 11.896 2.235 -18.437 1.00 97.19 93 ARG A C 1
ATOM 732 O O . ARG A 1 93 ? 11.144 2.031 -19.384 1.00 97.19 93 ARG A O 1
ATOM 739 N N . LEU A 1 94 ? 11.727 1.693 -17.241 1.00 95.00 94 LEU A N 1
ATOM 740 C CA . LEU A 1 94 ? 10.678 0.746 -16.905 1.00 95.00 94 LEU A CA 1
ATOM 741 C C . LEU A 1 94 ? 9.738 1.345 -15.858 1.00 95.00 94 LEU A C 1
ATOM 743 O O . LEU A 1 94 ? 10.171 1.870 -14.827 1.00 95.00 94 LEU A O 1
ATOM 747 N N . PHE A 1 95 ? 8.443 1.223 -16.131 1.00 96.12 95 PHE A N 1
ATOM 748 C CA . PHE A 1 95 ? 7.358 1.587 -15.230 1.00 96.12 95 PHE A CA 1
ATOM 749 C C . PHE A 1 95 ? 6.651 0.315 -14.782 1.00 96.12 95 PHE A C 1
ATOM 751 O O . PHE A 1 95 ? 6.351 -0.552 -15.600 1.00 96.12 95 PHE A O 1
ATOM 758 N N . ILE A 1 96 ? 6.379 0.208 -13.484 1.00 96.12 96 ILE A N 1
ATOM 759 C CA . ILE A 1 96 ? 5.597 -0.898 -12.933 1.00 96.12 96 ILE A CA 1
ATOM 760 C C . ILE A 1 96 ? 4.196 -0.359 -12.699 1.00 96.12 96 ILE A C 1
ATOM 762 O O . ILE A 1 96 ? 4.006 0.500 -11.841 1.00 96.12 96 ILE A O 1
ATOM 766 N N . ASN A 1 97 ? 3.222 -0.854 -13.458 1.00 97.31 97 ASN A N 1
ATOM 767 C CA . ASN A 1 97 ? 1.833 -0.430 -13.323 1.00 97.31 97 ASN A CA 1
ATOM 768 C C . ASN A 1 97 ? 1.164 -1.124 -12.125 1.00 97.31 97 ASN A C 1
ATOM 770 O O . ASN A 1 97 ? 0.356 -2.037 -12.283 1.00 97.31 97 ASN A O 1
ATOM 774 N N . ALA A 1 98 ? 1.531 -0.696 -10.917 1.00 97.19 98 ALA A N 1
ATOM 775 C CA . ALA A 1 98 ? 0.975 -1.217 -9.672 1.00 97.19 98 ALA A CA 1
ATOM 776 C C . ALA A 1 98 ? -0.541 -0.980 -9.572 1.00 97.19 98 ALA A C 1
ATOM 778 O O . ALA A 1 98 ? -1.244 -1.814 -9.013 1.00 97.19 98 ALA A O 1
ATOM 779 N N . TRP A 1 99 ? -1.059 0.096 -10.176 1.00 97.31 99 TRP A N 1
ATOM 780 C CA . TRP A 1 99 ? -2.503 0.328 -10.281 1.00 97.31 99 TRP A CA 1
ATOM 781 C C . TRP A 1 99 ? -3.219 -0.801 -11.029 1.00 97.31 99 TRP A C 1
ATOM 783 O O . TRP A 1 99 ? -4.221 -1.308 -10.533 1.00 97.31 99 TRP A O 1
ATOM 793 N N . ALA A 1 100 ? -2.686 -1.228 -12.178 1.00 97.69 100 ALA A N 1
ATOM 794 C CA . ALA A 1 100 ? -3.276 -2.320 -12.950 1.00 97.69 100 ALA A CA 1
ATOM 795 C C . ALA A 1 100 ? -3.178 -3.657 -12.206 1.00 97.69 100 ALA A C 1
ATOM 797 O O . ALA A 1 100 ? -4.173 -4.364 -12.111 1.00 97.69 100 ALA A O 1
ATOM 798 N N . ILE A 1 101 ? -2.017 -3.964 -11.615 1.00 96.94 101 ILE A N 1
ATOM 799 C CA . ILE A 1 101 ? -1.805 -5.197 -10.836 1.00 96.94 101 ILE A CA 1
ATOM 800 C C . ILE A 1 101 ? -2.821 -5.302 -9.688 1.00 96.94 101 ILE A C 1
ATOM 802 O O . ILE A 1 101 ? -3.482 -6.321 -9.509 1.00 96.94 101 ILE A O 1
ATOM 806 N N . GLN A 1 102 ? -2.995 -4.221 -8.927 1.00 96.75 102 GLN A N 1
ATOM 807 C CA . GLN A 1 102 ? -3.858 -4.203 -7.744 1.00 96.75 102 GLN A CA 1
ATOM 808 C C . GLN A 1 102 ? -5.362 -4.147 -8.074 1.00 96.75 102 GLN A C 1
ATOM 810 O O . GLN A 1 102 ? -6.199 -4.212 -7.170 1.00 96.75 102 GLN A O 1
ATOM 815 N N . ARG A 1 103 ? -5.718 -4.015 -9.357 1.00 96.81 103 ARG A N 1
ATOM 816 C CA . ARG A 1 103 ? -7.099 -3.975 -9.864 1.00 96.81 103 ARG A CA 1
ATOM 817 C C . ARG A 1 103 ? -7.374 -5.049 -10.915 1.00 96.81 103 ARG A C 1
ATOM 819 O O . ARG A 1 103 ? -8.425 -5.029 -11.548 1.00 96.81 103 ARG A O 1
ATOM 826 N N . ASP A 1 104 ? -6.456 -5.992 -11.094 1.00 97.50 104 ASP A N 1
ATOM 827 C CA . ASP A 1 104 ? -6.629 -7.072 -12.054 1.00 97.50 104 ASP A CA 1
ATOM 828 C C . ASP A 1 104 ? -7.783 -7.995 -11.605 1.00 97.50 104 ASP A C 1
ATOM 830 O O . ASP A 1 104 ? -7.680 -8.611 -10.538 1.00 97.50 104 ASP A O 1
ATOM 834 N N . PRO A 1 105 ? -8.875 -8.127 -12.385 1.00 96.88 105 PRO A N 1
ATOM 835 C CA . PRO A 1 105 ? -10.010 -8.981 -12.033 1.00 96.88 105 PRO A CA 1
ATOM 836 C C . PRO A 1 105 ? -9.664 -10.476 -11.989 1.00 96.88 105 PRO A C 1
ATOM 838 O O . PRO A 1 105 ? -10.412 -11.246 -11.390 1.00 96.88 105 PRO A O 1
ATOM 841 N N . SER A 1 106 ? -8.554 -10.902 -12.603 1.00 96.56 106 SER A N 1
ATOM 842 C CA . SER A 1 106 ? -8.065 -12.284 -12.500 1.00 96.56 106 SER A CA 1
ATOM 843 C C . SER A 1 106 ? -7.469 -12.596 -11.126 1.00 96.56 106 SER A C 1
ATOM 845 O O . SER A 1 106 ? -7.430 -13.754 -10.717 1.00 96.56 106 SER A O 1
ATOM 847 N N . THR A 1 107 ? -7.033 -11.559 -10.407 1.00 94.06 107 THR A N 1
ATOM 848 C CA . THR A 1 107 ? -6.397 -11.659 -9.088 1.00 94.06 107 THR A CA 1
ATOM 849 C C . THR A 1 107 ? -7.347 -11.222 -7.972 1.00 94.06 107 THR A C 1
ATOM 851 O O . THR A 1 107 ? -7.418 -11.847 -6.914 1.00 94.06 107 THR A O 1
ATOM 854 N N . TRP A 1 108 ? -8.108 -10.152 -8.204 1.00 95.00 108 TRP A N 1
ATOM 855 C CA . TRP A 1 108 ? -8.954 -9.501 -7.212 1.00 95.00 108 TRP A CA 1
ATOM 856 C C . TRP A 1 108 ? -10.428 -9.580 -7.619 1.00 95.00 108 TRP A C 1
ATOM 858 O O . TRP A 1 108 ? -10.875 -8.894 -8.534 1.00 95.00 108 TRP A O 1
ATOM 868 N N . GLU A 1 109 ? -11.221 -10.375 -6.895 1.00 94.06 109 GLU A N 1
ATOM 869 C CA . GLU A 1 109 ? -12.685 -10.397 -7.047 1.00 94.06 109 GLU A CA 1
ATOM 870 C C . GLU A 1 109 ? -13.260 -8.997 -6.779 1.00 94.06 109 GLU A C 1
ATOM 872 O O . GLU A 1 109 ? -12.897 -8.410 -5.768 1.00 94.06 109 GLU A O 1
ATOM 877 N N . ARG A 1 110 ? -14.173 -8.464 -7.604 1.00 95.31 110 ARG A N 1
ATOM 878 C CA . ARG A 1 110 ? -14.729 -7.098 -7.441 1.00 95.31 110 ARG A CA 1
ATOM 879 C C . ARG A 1 110 ? -13.613 -6.044 -7.251 1.00 95.31 110 ARG A C 1
ATOM 881 O O . ARG A 1 110 ? -13.562 -5.384 -6.211 1.00 95.31 110 ARG A O 1
ATOM 888 N N . PRO A 1 111 ? -12.693 -5.896 -8.225 1.00 96.44 111 PRO A N 1
ATOM 889 C CA . PRO A 1 111 ? -11.451 -5.135 -8.048 1.00 96.44 111 PRO A CA 1
ATOM 890 C C . PRO A 1 111 ? -11.676 -3.628 -7.867 1.00 96.44 111 PRO A C 1
ATOM 892 O O . PRO A 1 111 ? -10.848 -2.938 -7.277 1.00 96.44 111 PRO A O 1
ATOM 895 N N . GLU A 1 112 ? -12.808 -3.114 -8.334 1.00 96.62 112 GLU A N 1
ATOM 896 C CA . GLU A 1 112 ? -13.160 -1.695 -8.251 1.00 96.62 11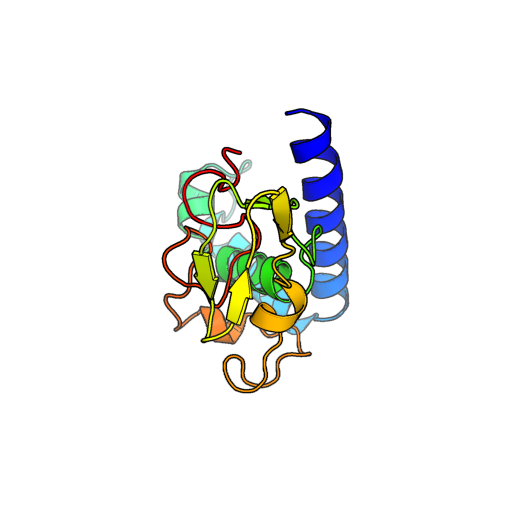2 GLU A CA 1
ATOM 897 C C . GLU A 1 112 ? -13.866 -1.322 -6.937 1.00 96.62 112 GLU A C 1
ATOM 899 O O . GLU A 1 112 ? -14.044 -0.142 -6.642 1.00 96.62 112 GLU A O 1
ATOM 904 N N . GLU A 1 113 ? -14.261 -2.309 -6.126 1.00 96.50 113 GLU A N 1
ATOM 905 C CA . GLU A 1 113 ? -14.949 -2.077 -4.856 1.00 96.50 113 GLU A CA 1
ATOM 906 C C . GLU A 1 113 ? -13.963 -1.960 -3.692 1.00 96.50 113 GLU A C 1
ATOM 908 O O . GLU A 1 113 ? -13.025 -2.750 -3.573 1.00 96.50 113 GLU A O 1
ATOM 913 N N . PHE A 1 114 ? -14.228 -1.028 -2.774 1.00 97.19 114 PHE A N 1
ATOM 914 C CA . PHE A 1 114 ? -13.546 -0.977 -1.484 1.00 97.19 114 PHE A CA 1
ATOM 915 C C . PHE A 1 114 ? -14.119 -2.053 -0.548 1.00 97.19 114 PHE A C 1
ATOM 917 O O . PHE A 1 114 ? -15.145 -1.854 0.108 1.00 97.19 114 PHE A O 1
ATOM 924 N N . PHE A 1 115 ? -13.475 -3.221 -0.500 1.00 95.12 115 PHE A N 1
ATOM 925 C CA . PHE A 1 115 ? -13.974 -4.388 0.231 1.00 95.12 115 PHE A CA 1
ATOM 926 C C . PHE A 1 115 ? -12.882 -4.984 1.123 1.00 95.12 115 PHE A C 1
ATOM 928 O O . PHE A 1 115 ? -12.234 -5.967 0.770 1.00 95.12 115 PHE A O 1
ATOM 935 N N . SER A 1 116 ? -12.688 -4.385 2.301 1.00 94.88 116 SER A N 1
ATOM 936 C CA . SER A 1 116 ? -11.626 -4.758 3.247 1.00 94.88 116 SER A CA 1
ATOM 937 C C . SER A 1 116 ? -11.763 -6.178 3.805 1.00 94.88 116 SER A C 1
ATOM 939 O O . SER A 1 116 ? -10.758 -6.785 4.170 1.00 94.88 116 SER A O 1
ATOM 941 N N . GLU A 1 117 ? -12.973 -6.746 3.827 1.00 94.25 117 GLU A N 1
ATOM 942 C CA . GLU A 1 117 ? -13.233 -8.103 4.331 1.00 94.25 117 GLU A CA 1
ATOM 943 C C . GLU A 1 117 ? -12.473 -9.188 3.560 1.00 94.25 117 GLU A C 1
ATOM 945 O O . GLU A 1 117 ? -12.169 -10.237 4.130 1.00 94.25 117 GLU A O 1
ATOM 950 N N . ARG A 1 118 ? -12.104 -8.945 2.291 1.00 93.38 118 ARG A N 1
ATOM 951 C CA . ARG A 1 118 ? -11.281 -9.894 1.518 1.00 93.38 118 ARG A CA 1
ATOM 952 C C . ARG A 1 118 ? -9.924 -10.163 2.168 1.00 93.38 118 ARG A C 1
ATOM 954 O O . ARG A 1 118 ? -9.324 -11.198 1.907 1.00 93.38 118 ARG A O 1
ATOM 961 N N . LEU A 1 119 ? -9.438 -9.231 2.988 1.00 94.31 119 LEU A N 1
ATOM 962 C CA . LEU A 1 119 ? -8.135 -9.302 3.643 1.00 94.31 119 LEU A CA 1
ATOM 963 C C . LEU A 1 119 ? -8.206 -9.844 5.074 1.00 94.31 119 LEU A C 1
ATOM 965 O O . LEU A 1 119 ? -7.164 -10.064 5.677 1.00 94.31 119 LEU A O 1
ATOM 969 N N . GLU A 1 120 ? -9.400 -10.126 5.605 1.00 91.94 120 GLU A N 1
ATOM 970 C CA . GLU A 1 120 ? -9.540 -10.749 6.933 1.00 91.94 120 GLU A CA 1
ATOM 971 C C . GLU A 1 120 ? -9.088 -12.212 6.931 1.00 91.94 120 GLU A C 1
ATOM 973 O O . GLU A 1 120 ? -8.514 -12.686 7.908 1.00 91.94 120 GLU A O 1
ATOM 978 N N . ASN A 1 121 ? -9.316 -12.917 5.819 1.00 82.62 121 ASN A N 1
ATOM 979 C CA . ASN A 1 121 ? -8.940 -14.323 5.645 1.00 82.62 121 ASN A CA 1
ATOM 980 C C . ASN A 1 121 ? -7.765 -14.516 4.673 1.00 82.62 121 ASN A C 1
ATOM 982 O O . ASN A 1 121 ? -7.337 -15.648 4.447 1.00 82.62 121 ASN A O 1
ATOM 986 N N . ASN A 1 122 ? -7.252 -13.433 4.083 1.00 78.69 122 ASN A N 1
ATOM 987 C CA . ASN A 1 122 ? -6.169 -13.479 3.110 1.00 78.69 122 ASN A CA 1
ATOM 988 C C . ASN A 1 122 ? -4.849 -13.026 3.750 1.00 78.69 122 ASN A C 1
ATOM 990 O O . ASN A 1 122 ? -4.791 -12.029 4.467 1.00 78.69 122 ASN A O 1
ATOM 994 N N . ARG A 1 123 ? -3.776 -13.773 3.481 1.00 81.81 123 ARG A N 1
ATOM 995 C CA . ARG A 1 123 ? -2.432 -13.499 4.000 1.00 81.81 123 ARG A CA 1
ATOM 996 C C . ARG A 1 123 ? -1.653 -12.467 3.186 1.00 81.81 123 ARG A C 1
ATOM 998 O O . ARG A 1 123 ? -0.597 -12.069 3.667 1.00 81.81 123 ARG A O 1
ATOM 1005 N N . VAL A 1 124 ? -2.183 -12.011 2.044 1.00 92.06 124 VAL A N 1
ATOM 1006 C CA . VAL A 1 124 ? -1.541 -10.997 1.193 1.00 92.06 124 VAL A CA 1
ATOM 1007 C C . VAL A 1 124 ? -1.086 -9.793 2.024 1.00 92.06 124 VAL A C 1
ATOM 1009 O O . VAL A 1 124 ? -1.848 -9.196 2.800 1.00 92.06 124 VAL A O 1
ATOM 1012 N N . ASP A 1 125 ? 0.183 -9.437 1.874 1.00 91.56 125 ASP A N 1
ATOM 1013 C CA . ASP A 1 125 ? 0.839 -8.354 2.585 1.00 91.56 125 ASP A CA 1
ATOM 1014 C C . ASP A 1 125 ? 1.734 -7.537 1.648 1.00 91.56 125 ASP A C 1
ATOM 1016 O O . ASP A 1 125 ? 2.381 -8.048 0.741 1.00 91.56 125 ASP A O 1
ATOM 1020 N N . PHE A 1 126 ? 1.857 -6.241 1.920 1.00 91.75 126 PHE A N 1
ATOM 1021 C CA . PHE A 1 126 ? 2.667 -5.329 1.104 1.00 91.75 126 PHE A CA 1
ATOM 1022 C C . PHE A 1 126 ? 4.169 -5.391 1.434 1.00 91.75 126 PHE A C 1
ATOM 1024 O O . PHE A 1 126 ? 4.931 -4.496 1.071 1.00 91.75 126 PHE A O 1
ATOM 1031 N N . LYS A 1 127 ? 4.614 -6.438 2.141 1.00 85.75 127 LYS A N 1
ATOM 1032 C CA . LYS A 1 127 ? 6.014 -6.639 2.564 1.00 85.75 127 LYS A CA 1
ATOM 1033 C C . LYS A 1 127 ? 6.928 -7.142 1.441 1.00 85.75 127 LYS A C 1
ATOM 1035 O O . LYS A 1 127 ? 8.105 -7.392 1.681 1.00 85.75 127 LYS A O 1
ATOM 1040 N N . GLY A 1 128 ? 6.392 -7.276 0.229 1.00 80.88 128 GLY A N 1
ATOM 1041 C CA . GLY A 1 128 ? 7.148 -7.588 -0.981 1.00 80.88 128 GLY A CA 1
ATOM 1042 C C . GLY A 1 128 ? 7.332 -9.074 -1.279 1.00 80.88 128 GLY A C 1
ATOM 1043 O O . GLY A 1 128 ? 8.200 -9.407 -2.083 1.00 80.88 128 GLY A O 1
ATOM 1044 N N . TYR A 1 129 ? 6.525 -9.937 -0.655 1.00 87.56 129 TYR A N 1
ATOM 1045 C CA . TYR A 1 129 ? 6.419 -11.361 -0.999 1.00 87.56 129 TYR A CA 1
ATOM 1046 C C . TYR A 1 129 ? 5.168 -11.675 -1.830 1.00 87.56 129 TYR A C 1
ATOM 1048 O O . TYR A 1 129 ? 5.190 -12.634 -2.594 1.00 87.56 129 TYR A O 1
ATOM 1056 N N . ASP A 1 130 ? 4.128 -10.844 -1.721 1.00 94.44 130 ASP A N 1
ATOM 1057 C CA . ASP A 1 130 ? 2.888 -10.950 -2.487 1.00 94.44 130 ASP A CA 1
ATOM 1058 C C . ASP A 1 130 ? 2.885 -9.860 -3.570 1.00 94.44 130 ASP A C 1
ATOM 1060 O O . ASP A 1 130 ? 2.829 -8.660 -3.280 1.00 94.44 130 ASP A O 1
ATOM 1064 N N . PHE A 1 131 ? 3.022 -10.262 -4.834 1.00 95.44 131 PHE A N 1
ATOM 1065 C CA . PHE A 1 131 ? 3.153 -9.328 -5.959 1.00 95.44 131 PHE A CA 1
ATOM 1066 C C . PHE A 1 131 ? 1.820 -8.695 -6.368 1.00 95.44 131 PHE A C 1
ATOM 1068 O O . PHE A 1 131 ? 1.807 -7.718 -7.111 1.00 95.44 131 PHE A O 1
ATOM 1075 N N . GLU A 1 132 ? 0.715 -9.210 -5.841 1.00 95.25 132 GLU A N 1
ATOM 1076 C CA . GLU A 1 132 ? -0.646 -8.719 -6.015 1.00 95.25 132 GLU A CA 1
ATOM 1077 C C . GLU A 1 132 ? -0.879 -7.384 -5.286 1.00 95.25 132 GLU A C 1
ATOM 1079 O O . GLU A 1 132 ? -1.792 -6.639 -5.647 1.00 95.25 132 GLU A O 1
ATOM 1084 N N . LEU A 1 133 ? -0.062 -7.066 -4.268 1.00 96.38 133 LEU A N 1
ATOM 1085 C CA . LEU A 1 133 ? -0.148 -5.845 -3.464 1.00 96.38 133 LEU A CA 1
ATOM 1086 C C . LEU A 1 133 ? 1.243 -5.227 -3.261 1.00 96.38 133 LEU A C 1
ATOM 1088 O O . LEU A 1 133 ? 1.964 -5.550 -2.319 1.00 96.38 133 LEU A O 1
ATOM 1092 N N . VAL A 1 134 ? 1.611 -4.274 -4.120 1.00 96.62 134 VAL A N 1
ATOM 1093 C CA . VAL A 1 134 ? 2.968 -3.693 -4.171 1.00 96.62 134 VAL A CA 1
ATOM 1094 C C . VAL A 1 134 ? 3.003 -2.161 -4.025 1.00 96.62 134 VAL A C 1
ATOM 1096 O O . VAL A 1 134 ? 3.749 -1.494 -4.749 1.00 96.62 134 VAL A O 1
ATOM 1099 N N . PRO A 1 135 ? 2.279 -1.555 -3.060 1.00 95.44 135 PRO A N 1
ATOM 1100 C CA . PRO A 1 135 ? 2.198 -0.095 -2.910 1.00 95.44 135 PRO A CA 1
ATOM 1101 C C . PRO A 1 135 ? 3.551 0.558 -2.584 1.00 95.44 135 PRO A C 1
ATOM 1103 O O . PRO A 1 135 ? 3.767 1.738 -2.863 1.00 95.44 135 PRO A O 1
ATOM 1106 N N . PHE A 1 136 ? 4.481 -0.220 -2.028 1.00 95.56 136 PHE A N 1
ATOM 1107 C CA . PHE A 1 136 ? 5.829 0.207 -1.653 1.00 95.56 136 PHE A CA 1
ATOM 1108 C C . PHE A 1 136 ? 6.915 -0.291 -2.619 1.00 95.56 136 PHE A C 1
ATOM 1110 O O . PHE A 1 136 ? 8.104 -0.057 -2.393 1.00 95.56 136 PHE A O 1
ATOM 1117 N N . GLY A 1 137 ? 6.524 -0.950 -3.714 1.00 94.25 137 GLY A N 1
ATOM 1118 C CA . GLY A 1 137 ? 7.440 -1.669 -4.592 1.00 94.25 137 GLY A CA 1
ATOM 1119 C C . GLY A 1 137 ? 8.125 -2.857 -3.909 1.00 94.25 137 GLY A C 1
ATOM 1120 O O . GLY A 1 137 ? 7.902 -3.150 -2.738 1.00 94.25 137 GLY A O 1
ATOM 1121 N N . VAL A 1 138 ? 8.977 -3.550 -4.665 1.00 93.38 138 VAL A N 1
ATOM 1122 C CA . VAL A 1 138 ? 9.649 -4.786 -4.232 1.00 93.38 138 VAL A CA 1
ATOM 1123 C C . VAL A 1 138 ? 11.138 -4.783 -4.591 1.00 93.38 138 VAL A C 1
ATOM 1125 O O . VAL A 1 138 ? 11.615 -3.969 -5.394 1.00 93.38 138 VAL A O 1
ATOM 1128 N N . GLY A 1 139 ? 11.889 -5.711 -3.996 1.00 93.00 139 GLY A N 1
ATOM 1129 C CA . GLY A 1 139 ? 13.304 -5.938 -4.291 1.00 93.00 139 GLY A CA 1
ATOM 1130 C C . GLY A 1 139 ? 14.234 -4.812 -3.822 1.00 93.00 139 GLY A C 1
ATOM 1131 O O . GLY A 1 139 ? 13.949 -4.087 -2.873 1.00 93.00 139 GLY A O 1
ATOM 1132 N N . ARG A 1 140 ? 15.371 -4.641 -4.516 1.00 92.62 140 ARG A N 1
ATOM 1133 C CA . ARG A 1 140 ? 16.502 -3.775 -4.096 1.00 92.62 140 ARG A CA 1
ATOM 1134 C C . ARG A 1 140 ? 16.163 -2.299 -3.845 1.00 92.62 140 ARG A C 1
ATOM 1136 O O . ARG A 1 140 ? 16.985 -1.581 -3.285 1.00 92.62 140 ARG A O 1
ATOM 1143 N N . ARG A 1 141 ? 15.018 -1.809 -4.327 1.00 93.88 141 ARG A N 1
ATOM 1144 C CA . ARG A 1 141 ? 14.572 -0.422 -4.094 1.00 93.88 141 ARG A CA 1
ATOM 1145 C C . ARG A 1 141 ? 13.105 -0.381 -3.666 1.00 93.88 141 ARG A C 1
ATOM 1147 O O . ARG A 1 141 ? 12.351 0.452 -4.163 1.00 93.88 141 ARG A O 1
ATOM 1154 N N . GLY A 1 142 ? 12.680 -1.335 -2.840 1.00 93.12 142 GLY A N 1
ATOM 1155 C CA . GLY A 1 142 ? 11.448 -1.176 -2.067 1.00 93.12 142 GLY A CA 1
ATOM 1156 C C . GLY A 1 142 ? 11.537 0.069 -1.176 1.00 93.12 142 GLY A C 1
ATOM 1157 O O . GLY A 1 142 ? 12.639 0.533 -0.863 1.00 93.12 142 GLY A O 1
ATOM 1158 N N . CYS A 1 143 ? 10.389 0.643 -0.820 1.00 93.75 143 CYS A N 1
ATOM 1159 C CA . CYS A 1 143 ? 10.329 1.792 0.080 1.00 93.75 143 CYS A CA 1
ATOM 1160 C C . CYS A 1 143 ? 11.011 1.449 1.418 1.00 93.75 143 CYS A C 1
ATOM 1162 O O . CYS A 1 143 ? 10.648 0.444 2.023 1.00 93.75 143 CYS A O 1
ATOM 1164 N N . PRO A 1 144 ? 11.983 2.253 1.886 1.00 91.94 144 PRO A N 1
ATOM 1165 C CA . PRO A 1 144 ? 12.649 2.017 3.166 1.00 91.94 144 PRO A CA 1
ATOM 1166 C C . PRO A 1 144 ? 11.938 2.677 4.362 1.00 91.94 144 PRO A C 1
ATOM 1168 O O . PRO A 1 144 ? 12.457 2.601 5.473 1.00 91.94 144 PRO A O 1
ATOM 1171 N N . GLY A 1 145 ? 10.853 3.418 4.109 1.00 88.94 145 GLY A N 1
ATOM 1172 C CA . GLY A 1 145 ? 10.082 4.146 5.121 1.00 88.94 145 GLY A CA 1
ATOM 1173 C C . GLY A 1 145 ? 8.993 3.317 5.776 1.00 88.94 145 GLY A C 1
ATOM 1174 O O . GLY A 1 145 ? 8.731 2.195 5.291 1.00 88.94 145 GLY A O 1
#

Solvent-accessible surface area (backbone atoms only — not comparable to full-atom values): 8555 Å² total; per-residue (Å²): 108,66,69,72,50,50,60,44,50,51,48,42,52,51,52,45,52,52,49,37,71,75,33,59,69,59,40,53,52,43,52,51,50,50,47,66,65,54,59,85,58,94,69,89,52,71,72,45,59,72,68,41,63,66,53,52,20,43,54,51,43,37,39,37,74,53,43,81,51,43,40,57,81,72,42,66,38,84,54,72,46,73,58,99,88,40,83,42,56,45,71,41,77,46,72,52,56,44,47,56,53,31,41,31,65,92,80,30,79,70,36,90,56,94,61,36,70,67,42,76,85,41,83,78,42,60,86,49,84,32,83,61,37,44,75,43,41,53,72,99,72,34,62,90,123

Organism: Ficus carica (NCBI:txid3494)

InterPro domains:
  IPR001128 Cytochrome P450 [PF00067] (1-145)
  IPR001128 Cytochrome P450 [PR00385] (4-21)
  IPR001128 Cytochrome P450 [PR00385] (57-68)
  IPR001128 Cytochrome P450 [PR00385] (134-143)
  IPR001128 Cytochrome P450 [PR00385] (143-145)
  IPR002401 Cytochrome P450, E-class, group I [PR00463] (13-39)
  IPR002401 Cytochrome P450, E-class, group I [PR00463] (56-74)
  IPR002401 Cytochrome P450, E-class, group I [PR00463] (97-121)
  IPR002401 Cytochrome P450, E-class, group I [PR00463] (133-143)
  IPR002401 Cytochrome P450, E-class, group I [PR00463] (143-145)
  IPR017972 Cytochrome P450, conserved site [PS00086] (136-145)
  IPR036396 Cytochrome P450 superfamily [G3DSA:1.10.630.10] (1-145)
  IPR036396 Cytochrome P450 superfamily [SSF48264] (1-145)
  IPR052306 Cytochrome P450 71D [PTHR47953] (1-145)

Foldseek 3Di:
DVVVCPVQVVQLVVLLVVQCVVCVVLVVVQVVLL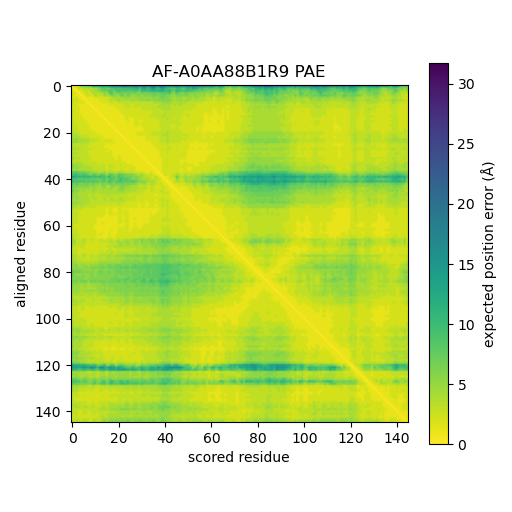CVLCPPPPDDDPVSVVRSQLVVLSSQLSLLQRQVAQFPDKDFAQAFDDDPNDTDHGRDIHTDRSNCLSQPCVLDPVSNDSDSVVVSPDPDDCPAPHSSRPSQHHDPRGNPD

Radius of gyration: 17.77 Å; Cα contacts (8 Å, |Δi|>4): 163; chains: 1; bounding box: 43×29×54 Å

pLDDT: mean 94.54, std 4.25, range [68.38, 98.19]

Mean predicted aligned error: 3.63 Å

=== Feature glossary ===
Each block in this record encodes a different view of the same protein. In brief:

Predicted aligned error. PAE(i, j) answers: if I align the predicted and true structures on residue i, how far off (in Å) do I expect residue j to be? A block-diagonal PAE matrix with low values on the blocks and high values off-diagonal is the signature of a multi-domain protein with confidently predicted domains but uncertain inter-domain orientation.

Contact-map, Ramachandran, and PAE plots. Plot images: a contact map (which residues are close in 3D, as an N×N binary image), a Ramachandran scatter (backbone torsion angles, revealing secondary-structure composition at a glance), and — for AlphaFold structures — a PAE heatmap (pairwise prediction confidence).

Backbone torsions (φ/ψ). φ (phi) and ψ (psi) are the two rotatable backbone dihedrals per residue: φ is the C(i-1)–N–Cα–C torsion, ψ is the N–Cα–C–N(i+1) torsion, both in degrees on (−180°, 180°]. α-helical residues cluster near (−60°, −45°); β-strand residues near (−120°, +130°). A Ramachandran plot is simply a scatter of (φ, ψ) for every residue.

Foldseek 3Di. A 3Di character summarizes, for each residue, the relative orientation of the Cα frame of its nearest spatial neighbor. Because it encodes fold topology rather than chemistry, 3Di alignments detect remote structural similarity that sequence alignment misses.

Radius of gyration, Cα contacts, bounding box. Three whole-structure scalars: the radius of gyration (RMS distance of Cα from centroid, in Å), the count of Cα–Cα contacts (pairs closer than 8 Å and separated by more than four residues in sequence — i.e. tertiary, not local, contacts), and the bounding-box dimensions. Together they distinguish compact globular folds from extended fibres or disordered chains.

Sequence. Sequence gives the chain of amino acids in standard one-letter code (A=alanine, C=cysteine, …, Y=tyrosine), read N→C. It is the only feature that is directly encoded by the gene; all structural features are derived from the folded form of this sequence.

mmCIF coordinates. Atomic coordinates in PDBx/mmCIF format — the same representation the Protein Data Bank distributes. Each line of the _atom_site loop places one backbone atom in Cartesian space (units: ångströms, origin: arbitrary).

Secondary structure (3-state, P-SEA). Three-state secondary structure (P-SEA) collapses the eight DSSP classes into helix (a), strand (b), and coil (c). P-SEA assigns these from Cα geometry alone — distances and angles — without requiring backbone oxygens, so it works on any Cα trace.

InterPro / GO / CATH / organism. Functional annotations link the protein to curated databases. InterPro entries identify conserved domains and families by matching the sequence against member-database signatures (Pfam, PROSITE, CDD, …). Gene Ontology (GO) terms describe molecular function, biological process, and cellular component in a controlled vocabulary. CATH places the structure in a hierarchical fold classification (Class/Architecture/Topology/Homologous-superfamily). The organism is the source species.

B-factor. B-factor (Debye–Waller factor) reflects atomic displacement in the crystal lattice. It is an experimental observable (units Å²), not a prediction; low values mean the atom is pinned down, high values mean it moves or is heterogeneous across the crystal.

Rendered structure images. Structure images are PyMOL renders from six orthogonal camera directions. Cartoon representation draws helices as coils and strands as arrows; sticks shows the backbone as bonds; surface shows the solvent-excluded envelope. Rainbow coloring maps sequence position to hue (blue→red, N→C); chain coloring assigns a distinct color per polypeptide.

Solvent-accessible surface area. Solvent-accessible surface area (SASA) is the area in Å² traced out by the centre of a 1.4 Å probe sphere (a water molecule) rolled over the protein's van der Waals surface (Shrake–Rupley / Lee–Richards construction). Buried residues have near-zero SASA; fully exposed residues can exceed 200 Å². The total SASA scales roughly with the number of surface residues.

Secondary structure (8-state, DSSP). The SS8 string is DSSP's per-residue secondary-structure call. α-helix (H) means an i→i+4 H-bond ladder; β-strand (E) means the residue participates in a β-sheet; 3₁₀ (G) and π (I) are tighter and wider helices; T/S are turns/bends; '-' is loop.

pLDDT. For AlphaFold models, the B-factor field carries pLDDT — the model's own estimate of local accuracy on a 0–100 scale. Regions with pLDDT<50 should be treated as essentially unmodeled; they often correspond to intrinsically disordered segments.

Nearest PDB structures. Nearest PDB neighbors are the top structural matches found by Foldseek when searching this structure against the entire Protein Data Bank. Each hit reports a TM-score (0 to 1; >0.5 almost always implies the same fold) and an E-value. These are *structural* homologs — they may share no detectable sequence similarity.